Protein AF-A0AAP3EN53-F1 (afdb_monomer)

Solvent-accessible surface area (backbone atoms only — not comparable to full-atom values): 6188 Å² total; per-residue (Å²): 93,66,38,44,50,82,51,76,64,81,97,48,78,44,77,50,72,48,79,57,91,73,39,83,46,80,48,75,52,77,45,83,52,98,71,67,43,35,40,36,38,38,42,38,36,45,30,42,78,40,82,89,52,72,46,100,56,29,65,41,70,53,69,49,76,48,79,51,76,46,79,40,52,74,94,64,89,80,84,92,76,85,85,88,85,87,87,87,86,89,83,86,82,132

Mean predicted aligned error: 10.74 Å

Secondary structure (DSSP, 8-state):
-EEEEEEEETTEEEEEEEEPP-SEEEEEEEEE-SSSEEEEEEEEEEEEEEEEEEETTEEEEEEEEEEEEEEEETT-------------------

InterPro domains:
  IPR004846 Type II/III secretion system, secretin-like domain [PF00263] (6-94)
  IPR050810 Bacterial Secretion System Channel Protein [PTHR30332] (2-94)

Radius of gyration: 21.45 Å; Cα contacts (8 Å, |Δi|>4): 150; chains: 1; bounding box: 45×24×68 Å

Structure (mmCIF, N/CA/C/O backbone):
data_AF-A0AAP3EN53-F1
#
_entry.id   AF-A0AAP3EN53-F1
#
loop_
_atom_site.group_PDB
_atom_site.id
_atom_site.type_symbol
_atom_site.label_atom_id
_atom_site.label_alt_id
_atom_site.label_comp_id
_atom_site.label_asym_id
_atom_site.label_entity_id
_atom_site.label_seq_id
_atom_site.pdbx_PDB_ins_code
_atom_site.Cartn_x
_atom_site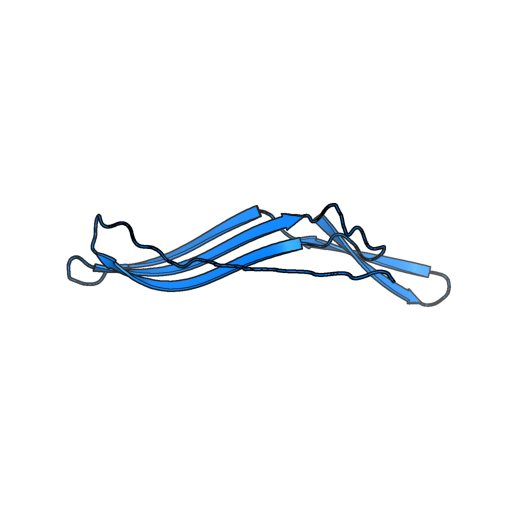.Cartn_y
_atom_site.Cartn_z
_atom_site.occupancy
_atom_site.B_iso_or_equiv
_atom_site.auth_seq_id
_atom_site.auth_comp_id
_atom_site.auth_asym_id
_atom_site.auth_atom_id
_atom_site.pdbx_PDB_model_num
ATOM 1 N N . VAL A 1 1 ? 16.548 -1.803 -7.840 1.00 49.50 1 VAL A N 1
ATOM 2 C CA . VAL A 1 1 ? 16.190 -1.597 -9.266 1.00 49.50 1 VAL A CA 1
ATOM 3 C C . VAL A 1 1 ? 16.823 -0.296 -9.742 1.00 49.50 1 VAL A C 1
ATOM 5 O O . VAL A 1 1 ? 16.776 0.657 -8.978 1.00 49.50 1 VAL A O 1
ATOM 8 N N . LEU A 1 2 ? 17.530 -0.305 -10.880 1.00 48.28 2 LEU A N 1
ATOM 9 C CA . LEU A 1 2 ? 18.299 0.829 -11.427 1.00 48.28 2 LEU A CA 1
ATOM 10 C C . LEU A 1 2 ? 17.426 1.598 -12.435 1.00 48.28 2 LEU A C 1
ATOM 12 O O . LEU A 1 2 ? 17.046 1.001 -13.436 1.00 48.28 2 LEU A O 1
ATOM 16 N N . SER A 1 3 ? 17.148 2.882 -12.209 1.00 55.00 3 SER A N 1
ATOM 17 C CA . SER A 1 3 ? 16.562 3.787 -13.219 1.00 55.00 3 SER A CA 1
ATOM 18 C C . SER A 1 3 ? 17.630 4.797 -13.652 1.00 55.00 3 SER A C 1
ATOM 20 O O . SER A 1 3 ? 18.336 5.319 -12.789 1.00 55.00 3 SER A O 1
ATOM 22 N N . GLY A 1 4 ? 17.809 5.008 -14.962 1.00 52.88 4 GLY A N 1
ATOM 23 C CA . GLY A 1 4 ? 18.922 5.779 -15.527 1.00 52.88 4 GLY A CA 1
ATOM 24 C C . GLY A 1 4 ? 18.463 7.066 -16.216 1.00 52.88 4 GLY A C 1
ATOM 25 O O . GLY A 1 4 ? 17.585 7.013 -17.069 1.00 52.88 4 GLY A O 1
ATOM 26 N N . SER A 1 5 ? 19.072 8.211 -15.899 1.00 59.56 5 SER A N 1
ATOM 27 C CA . SER A 1 5 ? 18.920 9.452 -16.682 1.00 59.56 5 SER A CA 1
ATOM 28 C C . SER A 1 5 ? 20.183 9.701 -17.515 1.00 59.56 5 SER A C 1
ATOM 30 O O . SER A 1 5 ? 21.289 9.516 -16.999 1.00 59.56 5 SER A O 1
ATOM 32 N N . GLN A 1 6 ? 20.019 10.075 -18.790 1.00 57.53 6 GLN A N 1
ATOM 33 C CA . GLN A 1 6 ? 21.112 10.322 -19.740 1.00 57.53 6 GLN A CA 1
ATOM 34 C C . GLN A 1 6 ? 21.297 11.829 -19.948 1.00 57.53 6 GLN A C 1
ATOM 36 O O . GLN A 1 6 ? 20.399 12.494 -20.463 1.00 57.53 6 GLN A O 1
ATOM 41 N N . THR A 1 7 ? 22.471 12.355 -19.592 1.00 56.56 7 THR A N 1
ATOM 42 C CA . THR A 1 7 ? 22.870 13.735 -19.911 1.00 56.56 7 THR A CA 1
ATOM 43 C C . THR A 1 7 ? 24.045 13.693 -20.882 1.00 56.56 7 THR A C 1
ATOM 45 O O . THR A 1 7 ? 25.082 13.102 -20.579 1.00 56.56 7 THR A O 1
ATOM 48 N N . THR A 1 8 ? 23.895 14.318 -22.050 1.00 53.78 8 THR A N 1
ATOM 49 C CA . THR A 1 8 ? 24.956 14.433 -23.061 1.00 53.78 8 THR A CA 1
ATOM 50 C C . THR A 1 8 ? 25.640 15.794 -22.957 1.00 53.78 8 THR A C 1
ATOM 52 O O . THR A 1 8 ? 24.998 16.819 -23.188 1.00 53.78 8 THR A O 1
ATOM 55 N N . SER A 1 9 ? 26.941 15.802 -22.653 1.00 58.00 9 SER A N 1
ATOM 56 C CA . SER A 1 9 ? 27.804 16.991 -22.724 1.00 58.00 9 SER A CA 1
ATOM 57 C C . SER A 1 9 ? 29.015 16.665 -23.602 1.00 58.00 9 SER A C 1
ATOM 59 O O . SER A 1 9 ? 29.966 16.027 -23.147 1.00 58.00 9 SER A O 1
ATOM 61 N N . GLY A 1 10 ? 28.973 17.079 -24.872 1.00 70.56 10 GLY A N 1
ATOM 62 C CA . GLY A 1 10 ? 29.952 16.662 -25.888 1.00 70.56 10 GLY A CA 1
ATOM 63 C C . GLY A 1 10 ? 29.823 15.172 -26.248 1.00 70.56 10 GLY A C 1
ATOM 64 O O . GLY A 1 10 ? 28.718 14.639 -26.228 1.00 70.56 10 GLY A O 1
ATOM 65 N N . ASP A 1 11 ? 30.949 14.500 -26.523 1.00 66.38 11 ASP A N 1
ATOM 66 C CA . ASP A 1 11 ? 31.026 13.052 -26.830 1.00 66.38 11 ASP A CA 1
ATOM 67 C C . ASP A 1 11 ? 30.929 12.137 -25.590 1.00 66.38 11 ASP A C 1
ATOM 69 O O . ASP A 1 11 ? 31.003 10.913 -25.696 1.00 66.38 11 ASP A O 1
ATOM 73 N N . ASN A 1 12 ? 30.772 12.710 -24.392 1.00 58.66 12 ASN A N 1
ATOM 74 C CA . ASN A 1 12 ? 30.683 11.948 -23.150 1.00 58.66 12 ASN A CA 1
ATOM 75 C C . ASN A 1 12 ? 29.217 11.766 -22.735 1.00 58.66 12 ASN A C 1
ATOM 77 O O . ASN A 1 12 ? 28.503 12.735 -22.460 1.00 58.66 12 ASN A O 1
ATOM 81 N N . VAL A 1 13 ? 28.784 10.505 -22.667 1.00 65.56 13 VAL A N 1
ATOM 82 C CA . VAL A 1 13 ? 27.462 10.104 -22.170 1.00 65.56 13 VAL A CA 1
ATOM 83 C C . VAL A 1 13 ? 27.567 9.804 -20.675 1.00 65.56 13 VAL A C 1
ATOM 85 O O . VAL A 1 13 ? 28.293 8.893 -20.274 1.00 65.56 13 VAL A O 1
ATOM 88 N N . PHE A 1 14 ? 26.837 10.554 -19.845 1.00 68.19 14 PHE A N 1
ATOM 89 C CA . PHE A 1 14 ? 26.743 10.295 -18.408 1.00 68.19 14 PHE A CA 1
ATOM 90 C C . PHE A 1 14 ? 25.428 9.586 -18.080 1.00 68.19 14 PHE A C 1
ATOM 92 O O . PHE A 1 14 ? 24.350 10.125 -18.337 1.00 68.19 14 PHE A O 1
ATOM 99 N N . ASN A 1 15 ? 25.530 8.404 -17.463 1.00 65.75 15 ASN A N 1
ATOM 100 C CA . ASN A 1 15 ? 24.387 7.655 -16.944 1.00 65.75 15 ASN A CA 1
ATOM 101 C C . ASN A 1 15 ? 24.329 7.813 -15.420 1.00 65.75 15 ASN A C 1
ATOM 103 O O . ASN A 1 15 ? 25.161 7.252 -14.706 1.00 65.75 15 ASN A O 1
ATOM 107 N N . THR A 1 16 ? 23.331 8.537 -14.913 1.00 73.88 16 THR A N 1
ATOM 108 C CA . THR A 1 16 ? 23.061 8.609 -13.469 1.00 73.88 16 THR A CA 1
ATOM 109 C C . THR A 1 16 ? 22.052 7.537 -13.103 1.00 73.88 16 THR A C 1
ATOM 111 O O . THR A 1 16 ? 20.949 7.537 -13.643 1.00 73.88 16 THR A O 1
ATOM 114 N N . VAL A 1 17 ? 22.418 6.638 -12.188 1.00 71.62 17 VAL A N 1
ATOM 115 C CA . VAL A 1 17 ? 21.554 5.543 -11.737 1.00 71.62 17 VAL A CA 1
ATOM 116 C C . VAL A 1 17 ? 21.032 5.783 -10.323 1.00 71.62 17 VAL A C 1
ATOM 118 O O . VAL A 1 17 ? 21.812 5.932 -9.385 1.00 71.62 17 VAL A O 1
ATOM 121 N N . GLU A 1 18 ? 19.711 5.763 -10.150 1.00 77.50 18 GLU A N 1
ATOM 122 C CA . GLU A 1 18 ? 19.065 5.801 -8.834 1.00 77.50 18 GLU A CA 1
ATOM 123 C C . GLU A 1 18 ? 18.529 4.413 -8.461 1.00 77.50 18 GLU A C 1
ATOM 125 O O . GLU A 1 18 ? 18.000 3.680 -9.305 1.00 77.50 18 GLU A O 1
ATOM 130 N N . ARG A 1 19 ? 18.674 4.031 -7.184 1.00 79.00 19 ARG A N 1
ATOM 131 C CA . ARG A 1 19 ? 18.103 2.789 -6.656 1.00 79.00 19 ARG A CA 1
ATOM 132 C C . ARG A 1 19 ? 16.824 3.075 -5.889 1.00 79.00 19 ARG A C 1
ATOM 134 O O . ARG A 1 19 ? 16.862 3.675 -4.823 1.00 79.00 19 ARG A O 1
ATOM 141 N N . LYS A 1 20 ? 15.712 2.539 -6.389 1.00 81.88 20 LYS A N 1
ATOM 142 C CA . LYS A 1 20 ? 14.421 2.575 -5.696 1.00 81.88 20 LYS A CA 1
ATOM 143 C C . LYS A 1 20 ? 14.134 1.253 -4.984 1.00 81.88 20 LYS A C 1
ATOM 145 O O . LYS A 1 20 ? 14.480 0.183 -5.493 1.00 81.88 20 LYS A O 1
ATOM 150 N N . THR A 1 21 ? 13.497 1.322 -3.818 1.00 81.88 21 THR A N 1
ATOM 151 C CA . THR A 1 21 ? 12.983 0.145 -3.102 1.00 81.88 21 THR A CA 1
ATOM 152 C C . THR A 1 21 ? 11.597 -0.199 -3.624 1.00 81.88 21 THR A C 1
ATOM 154 O O . THR A 1 21 ? 10.702 0.650 -3.599 1.00 81.88 21 THR A O 1
ATOM 157 N N . VAL A 1 22 ? 11.428 -1.448 -4.051 1.00 86.44 22 VAL A N 1
ATOM 158 C CA . VAL A 1 22 ? 10.164 -2.014 -4.532 1.00 86.44 22 VAL A CA 1
ATOM 159 C C . VAL A 1 22 ? 9.782 -3.216 -3.678 1.00 86.44 22 VAL A C 1
ATOM 161 O O . VAL A 1 22 ? 10.659 -3.972 -3.259 1.00 86.44 22 VAL A O 1
ATOM 164 N N . GLY A 1 23 ? 8.496 -3.369 -3.396 1.00 88.12 23 GLY A N 1
ATOM 165 C CA . GLY A 1 23 ? 7.949 -4.446 -2.577 1.00 88.12 23 GLY A CA 1
ATOM 166 C C . GLY A 1 23 ? 6.750 -3.981 -1.758 1.00 88.12 23 GLY A C 1
ATOM 167 O O . GLY A 1 23 ? 6.199 -2.905 -1.987 1.00 88.12 23 GLY A O 1
ATOM 168 N N . THR A 1 24 ? 6.356 -4.792 -0.782 1.00 92.25 24 THR A N 1
ATOM 169 C CA . THR A 1 24 ? 5.316 -4.424 0.182 1.00 92.25 24 THR A CA 1
ATOM 170 C C . THR A 1 24 ? 5.919 -3.564 1.289 1.00 92.25 24 THR A C 1
ATOM 172 O O . THR A 1 24 ? 6.832 -4.000 1.990 1.00 92.25 24 THR A O 1
ATOM 175 N N . LYS A 1 25 ? 5.398 -2.352 1.462 1.00 92.25 25 LYS A N 1
ATOM 176 C CA . LYS A 1 25 ? 5.716 -1.434 2.557 1.00 92.25 25 LYS A CA 1
ATOM 177 C C . LYS A 1 25 ? 4.434 -1.143 3.321 1.00 92.25 25 LYS A C 1
ATOM 179 O O . LYS A 1 25 ? 3.394 -0.884 2.720 1.00 92.25 25 LYS A O 1
ATOM 184 N N . LEU A 1 26 ? 4.528 -1.171 4.641 1.00 92.94 26 LEU A N 1
ATOM 185 C CA . LEU A 1 26 ? 3.442 -0.813 5.537 1.00 92.94 26 LEU A CA 1
ATOM 186 C C . LEU A 1 26 ? 4.019 0.077 6.633 1.0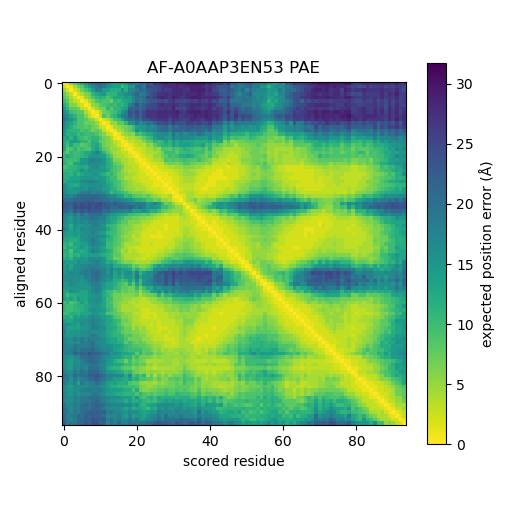0 92.94 26 LEU A C 1
ATOM 188 O O . LEU A 1 26 ? 4.936 -0.330 7.345 1.00 92.94 26 LEU A O 1
ATOM 192 N N . LYS A 1 27 ? 3.487 1.287 6.750 1.00 93.31 27 LYS A N 1
ATOM 193 C CA . LYS A 1 27 ? 3.799 2.238 7.809 1.00 93.31 27 LYS A CA 1
ATOM 194 C C . LYS A 1 27 ? 2.496 2.584 8.513 1.00 93.31 27 LYS A C 1
ATOM 196 O O 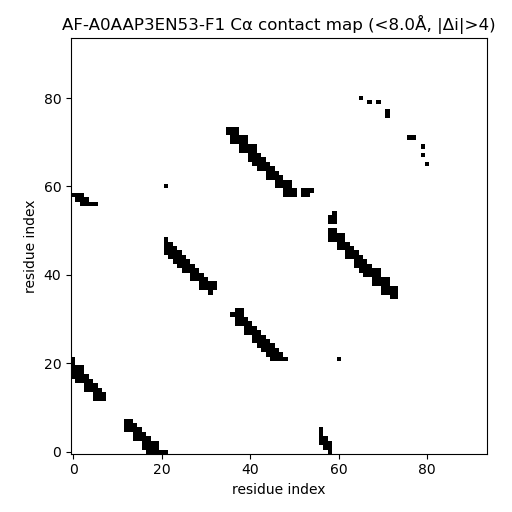. LYS A 1 27 ? 1.512 2.933 7.868 1.00 93.31 27 LYS A O 1
ATOM 201 N N . VAL A 1 28 ? 2.496 2.425 9.830 1.00 92.62 28 VAL A N 1
ATOM 202 C CA . VAL A 1 28 ? 1.315 2.618 10.671 1.00 92.62 28 VAL A CA 1
ATOM 203 C C . VAL A 1 28 ? 1.693 3.521 11.830 1.00 92.62 28 VAL A C 1
ATOM 205 O O . VAL A 1 28 ? 2.648 3.223 12.547 1.00 92.62 28 VAL A O 1
ATOM 208 N N . THR A 1 29 ? 0.929 4.590 12.027 1.00 94.00 29 THR A N 1
ATOM 209 C CA . THR A 1 29 ? 1.023 5.460 13.199 1.00 94.00 29 THR A CA 1
ATOM 210 C C . THR A 1 29 ? -0.260 5.298 14.014 1.00 94.00 29 THR A C 1
ATOM 212 O O . THR A 1 29 ? -1.305 5.813 13.613 1.00 94.00 29 THR A O 1
ATOM 215 N N . PRO A 1 30 ? -0.229 4.539 15.123 1.00 92.38 30 PRO A N 1
ATOM 216 C CA . PRO A 1 30 ? -1.381 4.404 15.997 1.00 92.38 30 PRO A CA 1
ATOM 217 C C . PRO A 1 30 ? -1.456 5.554 17.007 1.00 92.38 30 PRO A C 1
ATOM 219 O O . PRO A 1 30 ? -0.461 5.918 17.632 1.00 92.38 30 PRO A O 1
ATOM 222 N N . GLN A 1 31 ? -2.663 6.056 17.235 1.00 91.62 31 GLN A N 1
ATOM 223 C CA . GLN A 1 31 ? -3.015 6.934 18.340 1.00 91.62 31 GLN A CA 1
ATOM 224 C C . GLN A 1 31 ? -4.099 6.256 19.182 1.00 91.62 31 GLN A C 1
ATOM 226 O O . GLN A 1 31 ? -5.225 6.028 18.733 1.00 91.62 31 GLN A O 1
ATOM 231 N N . VAL A 1 32 ? -3.741 5.933 20.423 1.00 87.19 32 VAL A N 1
ATOM 232 C CA . VAL A 1 32 ? -4.650 5.343 21.409 1.00 87.19 32 VAL A CA 1
ATOM 233 C C . VAL A 1 32 ? -5.293 6.478 22.199 1.00 87.19 32 VAL A C 1
ATOM 235 O O . VAL A 1 32 ? -4.589 7.252 22.844 1.00 87.19 32 VAL A O 1
ATOM 238 N N . ASN A 1 33 ? -6.618 6.583 22.133 1.00 78.94 33 ASN A N 1
ATOM 239 C CA . ASN A 1 33 ? -7.396 7.527 22.936 1.00 78.94 33 ASN A CA 1
ATOM 240 C C . ASN A 1 33 ? -8.049 6.786 24.118 1.00 78.94 33 ASN A C 1
ATOM 242 O O . ASN A 1 33 ? -8.121 5.558 24.112 1.00 78.94 33 ASN A O 1
ATOM 246 N N . GLU A 1 34 ? -8.541 7.511 25.128 1.00 79.81 34 GLU A N 1
ATOM 247 C CA . GLU A 1 34 ? -9.323 6.890 26.206 1.00 79.81 34 GLU A CA 1
ATOM 248 C C . GLU A 1 34 ? -10.633 6.304 25.642 1.00 79.81 34 GLU A C 1
ATOM 250 O O . GLU A 1 34 ? -11.480 7.027 25.114 1.00 79.81 34 GLU A O 1
ATOM 255 N N . GLY A 1 35 ? -10.773 4.976 25.708 1.00 78.75 35 GLY A N 1
ATOM 256 C CA . GLY A 1 35 ? -11.880 4.206 25.133 1.00 78.75 35 GLY A CA 1
ATOM 257 C C . GLY A 1 35 ? -11.405 2.927 24.426 1.00 78.75 35 GLY A C 1
ATOM 258 O O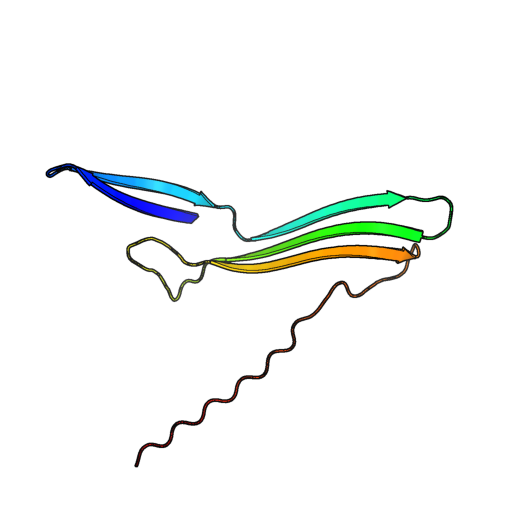 . GLY A 1 35 ? -10.221 2.608 24.417 1.00 78.75 35 GLY A O 1
ATOM 259 N N . ASP A 1 36 ? -12.331 2.195 23.801 1.00 83.19 36 ASP A N 1
ATOM 260 C CA . ASP A 1 36 ? -12.036 0.948 23.065 1.00 83.19 36 ASP A CA 1
ATOM 261 C C . ASP A 1 36 ? -11.600 1.181 21.603 1.00 83.19 36 ASP A C 1
ATOM 263 O O . ASP A 1 36 ? -11.652 0.255 20.794 1.00 83.19 36 ASP A O 1
ATOM 267 N N . ALA A 1 37 ? -11.250 2.410 21.217 1.00 86.12 37 ALA A N 1
ATOM 268 C CA . ALA A 1 37 ? -10.980 2.778 19.828 1.00 86.12 37 ALA A CA 1
ATOM 269 C C . ALA A 1 37 ? -9.559 3.318 19.632 1.00 86.12 37 ALA A C 1
ATOM 271 O O . ALA A 1 37 ? -9.063 4.121 20.422 1.00 86.12 37 ALA A O 1
ATOM 272 N N . VAL A 1 38 ? -8.932 2.913 18.529 1.00 89.19 38 VAL A N 1
ATOM 273 C CA . VAL A 1 38 ? -7.593 3.332 18.110 1.00 89.19 38 VAL A CA 1
ATOM 274 C C . VAL A 1 38 ? -7.707 4.041 16.766 1.00 89.19 38 VAL A C 1
ATOM 276 O O . VAL A 1 38 ? -8.281 3.504 15.818 1.00 89.19 38 VAL A O 1
ATOM 279 N N . LEU A 1 39 ? -7.158 5.250 16.677 1.00 90.81 39 LEU A N 1
ATOM 280 C CA . LEU A 1 39 ? -6.977 5.939 15.405 1.00 90.81 39 LEU A CA 1
ATOM 281 C C . LEU A 1 39 ? -5.683 5.423 14.767 1.00 90.81 39 LEU A C 1
ATOM 283 O O . LEU A 1 39 ? -4.626 5.466 15.387 1.00 90.81 39 LEU A O 1
ATOM 287 N N . LEU A 1 40 ? -5.763 4.910 13.547 1.00 91.94 40 LEU A N 1
ATOM 288 C CA . LEU A 1 40 ? -4.629 4.387 12.795 1.00 91.94 40 LEU A CA 1
ATOM 289 C C . LEU A 1 40 ? -4.443 5.222 11.534 1.00 91.94 40 LEU A C 1
ATOM 291 O O . LEU A 1 40 ? -5.308 5.226 10.659 1.00 91.94 40 LEU A O 1
ATOM 295 N N . GLU A 1 41 ? -3.297 5.880 11.412 1.00 93.38 41 GLU A N 1
ATOM 296 C CA . GLU A 1 41 ? -2.831 6.409 10.131 1.00 93.38 41 GLU A CA 1
ATOM 297 C C . GLU A 1 41 ? -2.027 5.318 9.430 1.00 93.38 41 GLU A C 1
ATOM 299 O O . GLU A 1 41 ? -1.029 4.833 9.966 1.00 93.38 41 GLU A O 1
ATOM 304 N N . ILE A 1 42 ? -2.483 4.893 8.253 1.00 92.56 42 ILE A N 1
ATOM 305 C CA . ILE A 1 42 ? -1.916 3.760 7.524 1.00 92.56 42 ILE A CA 1
ATOM 306 C C . ILE A 1 42 ? -1.462 4.234 6.149 1.00 92.56 42 ILE A C 1
ATOM 308 O O . ILE A 1 42 ? -2.265 4.667 5.324 1.00 92.56 42 ILE A O 1
ATOM 312 N N . GLU A 1 43 ? -0.166 4.084 5.895 1.00 94.19 43 GLU A N 1
ATOM 313 C CA . GLU A 1 43 ? 0.459 4.216 4.585 1.00 94.19 43 GLU A CA 1
ATOM 314 C C . GLU A 1 43 ? 0.903 2.821 4.128 1.00 94.19 43 GLU A C 1
ATOM 316 O O . GLU A 1 43 ? 1.859 2.240 4.652 1.00 94.19 43 GLU A O 1
ATOM 321 N N . GLN A 1 44 ? 0.208 2.266 3.142 1.00 91.88 44 GLN A N 1
ATOM 322 C CA . GLN A 1 44 ? 0.556 0.988 2.534 1.00 91.88 44 GLN A CA 1
ATOM 323 C C . GLN A 1 44 ? 0.945 1.203 1.074 1.00 91.88 44 GLN A C 1
ATOM 325 O O . GLN A 1 44 ? 0.207 1.811 0.305 1.00 91.88 44 GLN A O 1
ATOM 330 N N . GLU A 1 45 ? 2.086 0.655 0.674 1.00 92.00 45 GLU A N 1
ATOM 331 C CA . GLU A 1 45 ? 2.534 0.608 -0.715 1.00 92.00 45 GLU A CA 1
ATOM 332 C C . GLU A 1 45 ? 2.805 -0.849 -1.091 1.00 92.00 45 GLU A C 1
ATOM 334 O O . GLU A 1 45 ? 3.505 -1.567 -0.382 1.00 92.00 45 GLU A O 1
ATOM 339 N N . VAL A 1 46 ? 2.280 -1.296 -2.224 1.00 91.56 46 VAL A N 1
ATOM 340 C CA . VAL A 1 46 ? 2.642 -2.568 -2.848 1.00 91.56 46 VAL A CA 1
ATOM 341 C C . VAL A 1 46 ? 3.205 -2.247 -4.218 1.00 91.56 46 VAL A C 1
ATOM 343 O O . VAL A 1 46 ? 2.464 -1.890 -5.134 1.00 91.56 46 VAL A O 1
ATOM 346 N N . SER A 1 47 ? 4.522 -2.358 -4.355 1.00 91.12 47 SER A N 1
ATOM 347 C CA . SER A 1 47 ? 5.227 -2.107 -5.607 1.00 91.12 47 SER A CA 1
ATOM 348 C 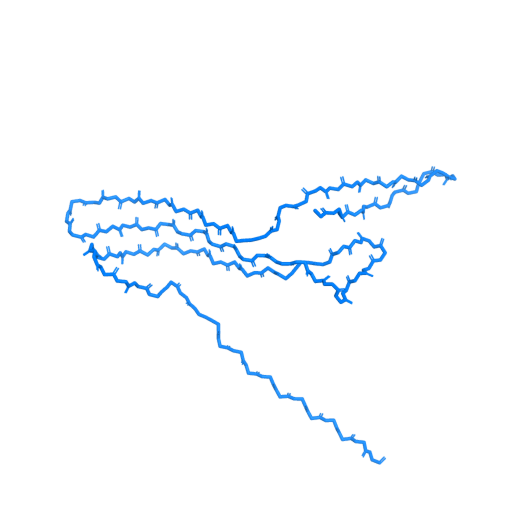C . SER A 1 47 ? 5.878 -3.370 -6.166 1.00 91.12 47 SER A C 1
ATOM 350 O O . SER A 1 47 ? 6.397 -4.211 -5.436 1.00 91.12 47 SER A O 1
ATOM 352 N N . SER A 1 48 ? 5.847 -3.509 -7.490 1.00 88.00 48 SER A N 1
ATOM 353 C CA . SER A 1 48 ? 6.484 -4.600 -8.235 1.00 88.00 48 SER A CA 1
ATOM 354 C C . SER A 1 48 ? 7.152 -4.059 -9.497 1.00 88.00 48 SER A C 1
ATOM 356 O O . SER A 1 48 ? 6.772 -3.002 -9.999 1.00 88.00 48 SER A O 1
ATOM 358 N N . VAL A 1 49 ? 8.183 -4.749 -9.983 1.00 85.06 49 VAL A N 1
ATOM 359 C CA . VAL A 1 49 ? 8.865 -4.381 -11.230 1.00 85.06 49 VAL A CA 1
ATOM 360 C C . VAL A 1 49 ? 8.055 -4.910 -12.397 1.00 85.06 49 VAL A C 1
ATOM 362 O O . VAL A 1 49 ? 7.775 -6.106 -12.445 1.00 85.06 49 VAL A O 1
ATOM 365 N N . ASP A 1 50 ? 7.705 -4.034 -13.330 1.00 82.75 50 ASP A N 1
ATOM 366 C CA . ASP A 1 50 ? 7.113 -4.460 -14.585 1.00 82.75 50 ASP A CA 1
ATOM 367 C C . ASP A 1 50 ? 8.218 -4.971 -15.515 1.00 82.75 50 ASP A C 1
ATOM 369 O O . ASP A 1 50 ? 9.087 -4.218 -15.960 1.00 82.75 50 ASP A O 1
ATOM 373 N N . SER A 1 51 ? 8.216 -6.278 -15.765 1.00 74.88 51 SER A N 1
ATOM 374 C CA . SER A 1 51 ? 9.172 -6.933 -16.658 1.00 74.88 51 SER A CA 1
ATOM 375 C C . SER A 1 51 ? 8.828 -6.759 -18.140 1.00 74.88 51 SER A C 1
ATOM 377 O O . SER A 1 51 ? 9.691 -7.009 -18.984 1.00 74.88 51 SER A O 1
ATOM 379 N N . SER A 1 52 ? 7.603 -6.328 -18.464 1.00 74.38 52 SER A N 1
ATOM 380 C CA . SER A 1 52 ? 7.105 -6.186 -19.837 1.00 74.38 52 SER A CA 1
ATOM 381 C C . SER A 1 52 ? 7.490 -4.856 -20.491 1.00 74.38 52 SER A C 1
ATOM 383 O O . SER A 1 52 ? 7.573 -4.776 -21.715 1.00 74.38 52 SER A O 1
ATOM 385 N N . SER A 1 53 ? 7.798 -3.832 -19.691 1.00 64.00 53 SER A N 1
ATOM 386 C CA . SER A 1 53 ? 8.117 -2.475 -20.146 1.00 64.00 53 SER A CA 1
ATOM 387 C C . SER A 1 53 ? 9.552 -2.058 -19.795 1.00 64.00 53 SER A C 1
ATOM 389 O O . SER A 1 53 ? 9.802 -1.031 -19.154 1.00 64.00 53 SER A O 1
ATOM 391 N N . ASN A 1 54 ? 10.532 -2.853 -20.238 1.00 62.81 54 ASN A N 1
ATOM 392 C CA . ASN A 1 54 ? 11.943 -2.461 -20.184 1.00 62.81 54 ASN A CA 1
ATOM 393 C C . ASN A 1 54 ? 12.235 -1.404 -21.261 1.00 62.81 54 ASN A C 1
ATOM 395 O O . ASN A 1 54 ? 12.579 -1.724 -22.397 1.00 62.81 54 ASN A O 1
ATOM 399 N N . SER A 1 55 ? 12.069 -0.134 -20.897 1.00 66.19 55 SER A N 1
ATOM 400 C CA . SER A 1 55 ? 12.482 1.004 -21.717 1.00 66.19 55 SER A CA 1
ATOM 401 C C . SER A 1 55 ? 13.990 1.241 -21.584 1.00 66.19 55 SER A C 1
ATOM 403 O O . SER A 1 55 ? 14.583 0.945 -20.547 1.00 66.19 55 SER A O 1
ATOM 405 N N . THR A 1 56 ? 14.614 1.848 -22.597 1.00 66.38 56 THR A N 1
ATOM 406 C CA . THR A 1 56 ? 16.029 2.274 -22.587 1.00 66.38 56 THR A CA 1
ATOM 407 C C . THR A 1 56 ? 16.374 3.180 -21.391 1.00 66.38 56 THR A C 1
ATOM 409 O O . THR A 1 56 ? 17.533 3.294 -21.009 1.00 66.38 56 THR A O 1
ATOM 412 N N . LEU A 1 57 ? 15.364 3.812 -20.781 1.00 68.44 57 LEU A N 1
ATOM 413 C CA . LEU A 1 57 ? 15.479 4.706 -19.620 1.00 68.44 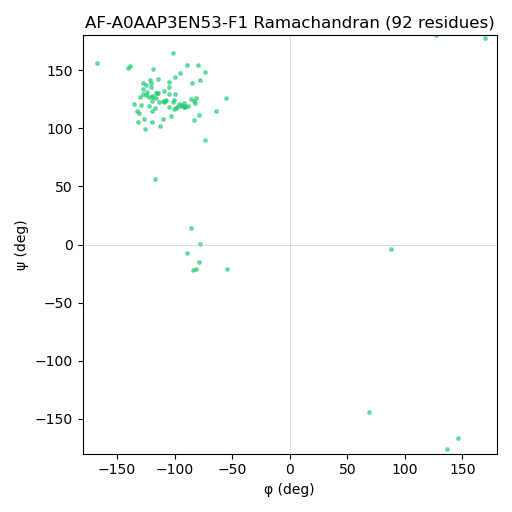57 LEU A CA 1
ATOM 414 C C . LEU A 1 57 ? 15.369 3.979 -18.258 1.00 68.44 57 LEU A C 1
ATOM 416 O O . LEU A 1 57 ? 15.607 4.576 -17.208 1.00 68.44 57 LEU A O 1
ATOM 420 N N . GLY A 1 58 ? 15.038 2.684 -18.250 1.00 71.88 58 GLY A N 1
ATOM 421 C CA . GLY A 1 58 ? 14.947 1.860 -17.045 1.00 71.88 58 GLY A CA 1
ATOM 422 C C . GLY A 1 58 ? 13.612 1.119 -16.887 1.00 71.88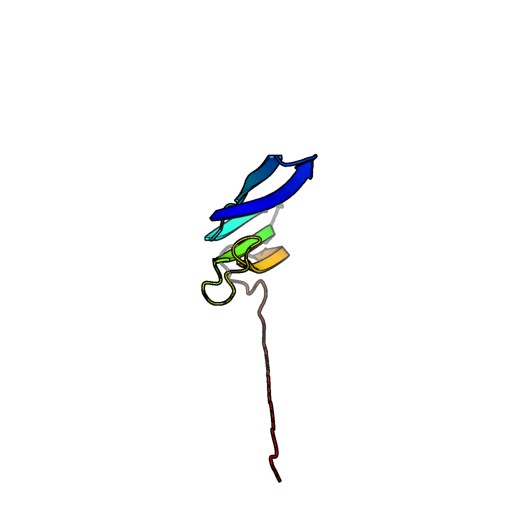 58 GLY A C 1
ATOM 423 O O . GLY A 1 58 ? 12.722 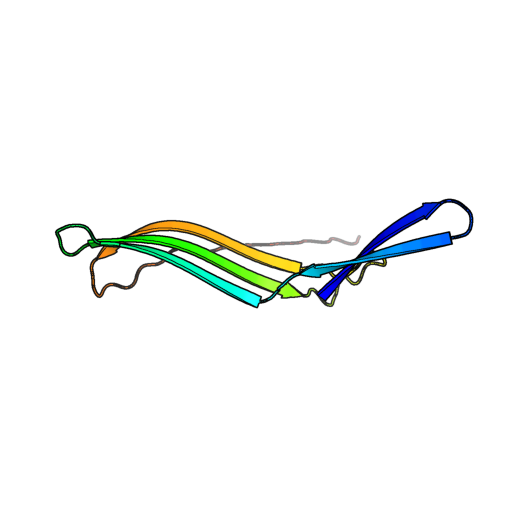1.225 -17.734 1.00 71.88 58 GLY A O 1
ATOM 424 N N . PRO A 1 59 ? 13.473 0.346 -15.797 1.00 79.56 59 PRO A N 1
ATOM 425 C CA . PRO A 1 59 ? 12.285 -0.448 -15.523 1.00 79.56 59 PRO A CA 1
ATOM 426 C C . PRO A 1 59 ? 11.114 0.434 -15.082 1.00 79.56 59 PRO A C 1
ATOM 428 O O . PRO A 1 59 ? 11.298 1.439 -14.391 1.00 79.56 59 PRO A O 1
ATOM 431 N N . THR A 1 60 ? 9.899 0.009 -15.424 1.00 83.38 60 THR A N 1
ATOM 432 C CA . THR A 1 60 ? 8.667 0.594 -14.876 1.00 83.38 60 THR A CA 1
ATOM 433 C C . THR A 1 60 ? 8.274 -0.144 -13.593 1.00 83.38 60 THR A C 1
ATOM 435 O O . THR A 1 60 ? 8.634 -1.307 -13.398 1.00 83.38 60 THR A O 1
ATOM 438 N N . PHE A 1 61 ? 7.543 0.521 -12.696 1.00 85.75 61 PHE A N 1
ATOM 439 C CA . PHE A 1 61 ? 7.053 -0.083 -11.458 1.00 85.75 61 PHE A CA 1
ATOM 440 C C . PHE A 1 61 ? 5.531 -0.040 -11.405 1.00 85.75 61 PHE A C 1
ATOM 442 O O . PHE A 1 61 ? 4.938 1.030 -11.505 1.00 85.75 61 PHE A O 1
ATOM 449 N N . ASN A 1 62 ? 4.915 -1.193 -11.166 1.00 88.38 62 ASN A N 1
ATOM 450 C CA . ASN A 1 62 ? 3.498 -1.287 -10.845 1.00 88.38 62 ASN A CA 1
ATOM 451 C C . ASN A 1 62 ? 3.335 -1.030 -9.348 1.00 88.38 62 ASN A C 1
ATOM 453 O O . ASN A 1 62 ? 3.723 -1.873 -8.536 1.00 88.38 62 ASN A O 1
ATOM 457 N N . THR A 1 63 ? 2.809 0.141 -8.986 1.00 89.75 63 THR A N 1
ATOM 458 C CA . THR A 1 63 ? 2.656 0.595 -7.596 1.00 89.75 63 THR A CA 1
ATOM 459 C C . THR A 1 63 ? 1.189 0.771 -7.225 1.00 89.75 63 THR A C 1
ATOM 461 O O . THR A 1 63 ? 0.471 1.517 -7.885 1.00 89.75 63 THR A O 1
ATOM 464 N N . ARG A 1 64 ? 0.758 0.130 -6.139 1.00 91.44 64 ARG A N 1
ATOM 465 C CA . ARG A 1 64 ? -0.537 0.364 -5.488 1.00 91.44 64 ARG A CA 1
ATOM 466 C C . ARG A 1 64 ? -0.276 1.034 -4.149 1.00 91.44 64 ARG A C 1
ATOM 468 O O . ARG A 1 64 ? 0.450 0.464 -3.340 1.00 91.44 64 ARG A O 1
ATOM 475 N N . THR A 1 65 ? -0.861 2.200 -3.913 1.00 90.88 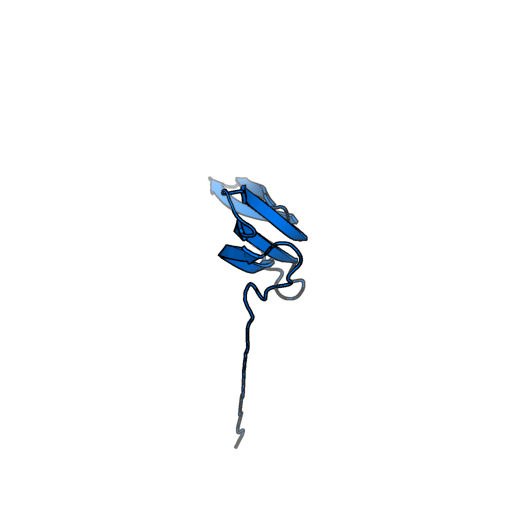65 THR A N 1
ATOM 476 C CA . THR A 1 65 ? -0.644 2.962 -2.678 1.00 90.88 65 THR A CA 1
ATOM 477 C C . THR A 1 65 ? -1.981 3.310 -2.044 1.00 90.88 65 THR A C 1
ATOM 479 O O . THR A 1 65 ? -2.889 3.765 -2.734 1.00 90.88 65 THR A O 1
ATOM 482 N N . ILE A 1 66 ? -2.093 3.095 -0.736 1.00 91.62 66 ILE A N 1
ATOM 483 C CA . ILE A 1 66 ? -3.236 3.483 0.091 1.00 91.62 66 ILE A CA 1
ATOM 484 C C . ILE A 1 66 ? -2.698 4.345 1.232 1.00 91.62 66 ILE A C 1
ATOM 486 O O . ILE A 1 66 ? -1.757 3.945 1.916 1.00 91.62 66 ILE A O 1
ATOM 490 N N . GLN A 1 67 ? -3.287 5.524 1.423 1.00 92.31 67 GLN A N 1
ATOM 491 C CA . GLN A 1 67 ? -2.995 6.428 2.536 1.00 92.31 67 GLN A CA 1
ATOM 492 C C . GLN A 1 67 ? -4.321 6.859 3.147 1.00 92.31 67 GLN A C 1
ATOM 494 O O . GLN A 1 67 ? -5.040 7.640 2.533 1.00 92.31 67 GLN A O 1
ATOM 499 N N . ASN A 1 68 ? -4.657 6.315 4.315 1.00 92.12 68 ASN A N 1
ATOM 500 C CA . ASN A 1 68 ? -5.923 6.581 4.997 1.00 92.12 68 ASN A CA 1
ATOM 501 C C . ASN A 1 68 ? -5.705 6.701 6.509 1.00 92.12 68 ASN A C 1
ATOM 503 O O . ASN A 1 68 ? -4.821 6.058 7.073 1.00 92.12 68 ASN A O 1
ATOM 507 N N . ALA A 1 69 ? -6.564 7.481 7.164 1.00 91.56 69 ALA A N 1
ATOM 508 C CA . ALA A 1 69 ? -6.711 7.491 8.613 1.00 91.56 69 ALA A CA 1
ATOM 509 C C . ALA A 1 69 ? -8.043 6.822 8.974 1.00 91.56 69 ALA A C 1
ATOM 511 O O . ALA A 1 69 ? -9.095 7.232 8.483 1.00 91.56 69 ALA A O 1
ATOM 512 N N . VAL A 1 70 ? -8.003 5.778 9.800 1.00 90.12 70 VAL A N 1
ATOM 513 C CA . VAL A 1 70 ? -9.186 4.995 10.184 1.00 90.12 70 VAL A CA 1
ATOM 514 C C . VAL A 1 70 ? -9.292 4.886 11.698 1.00 90.12 70 VAL A C 1
ATOM 516 O O . VAL A 1 70 ? -8.297 4.684 12.387 1.00 90.12 70 VAL A O 1
ATOM 519 N N . LEU A 1 71 ? -10.507 5.003 12.226 1.00 90.81 71 LEU A N 1
ATOM 520 C CA . LEU A 1 71 ? -10.801 4.733 13.630 1.00 90.81 71 LEU A CA 1
ATOM 521 C C . LEU A 1 71 ? -11.329 3.303 13.736 1.00 90.81 71 LEU A C 1
ATOM 523 O O . LEU A 1 71 ? -12.324 2.959 13.101 1.00 90.81 71 LEU A O 1
ATOM 527 N N . VAL A 1 72 ? -10.644 2.471 14.516 1.00 90.12 72 VAL A N 1
ATOM 528 C CA . VAL A 1 72 ? -10.911 1.031 14.616 1.00 90.12 72 VAL A CA 1
ATOM 529 C C . VAL A 1 72 ? -11.143 0.654 16.071 1.00 90.12 72 VAL A C 1
ATOM 531 O O . VAL A 1 72 ? -10.413 1.113 16.949 1.00 90.12 72 VAL A O 1
ATOM 534 N N . LYS A 1 73 ? -12.147 -0.185 16.343 1.00 89.94 73 LYS A N 1
ATOM 535 C CA . LYS A 1 73 ? -12.368 -0.732 17.685 1.00 89.94 73 LYS A CA 1
ATOM 536 C C . LYS A 1 73 ? -11.378 -1.868 17.962 1.00 89.94 73 LYS A C 1
ATOM 538 O O . LYS A 1 73 ? -11.071 -2.673 17.083 1.00 89.94 73 LYS A O 1
ATOM 543 N N . THR A 1 74 ? -10.875 -1.948 19.188 1.00 86.38 74 THR A N 1
ATOM 544 C CA . THR A 1 74 ? -9.933 -2.988 19.613 1.00 86.38 74 THR A CA 1
ATOM 545 C C . THR A 1 74 ? -10.499 -4.387 19.359 1.00 86.38 74 THR A C 1
ATOM 547 O O . THR A 1 74 ? -11.586 -4.718 19.826 1.00 86.38 74 THR A O 1
ATOM 550 N N . GLY A 1 75 ? -9.735 -5.218 18.645 1.00 86.50 75 GLY A N 1
ATOM 551 C CA . GLY A 1 75 ? -10.090 -6.610 18.346 1.00 86.50 75 GLY A CA 1
ATOM 552 C C . GLY A 1 75 ? -10.929 -6.812 17.081 1.00 86.50 75 GLY A C 1
ATOM 553 O O . GLY A 1 75 ? -11.164 -7.956 16.696 1.00 86.50 75 GLY A O 1
ATOM 554 N N . GLU A 1 76 ? -11.342 -5.741 16.404 1.00 88.19 76 GLU A N 1
ATOM 555 C CA . GLU A 1 76 ? -12.093 -5.829 15.153 1.00 88.19 76 GLU A CA 1
ATOM 556 C C . GLU A 1 76 ? -11.171 -5.732 13.930 1.00 88.19 76 GLU A C 1
ATOM 558 O O . GLU A 1 76 ? -10.139 -5.061 13.941 1.00 88.19 76 GLU A O 1
ATOM 563 N N . THR A 1 77 ? -11.549 -6.417 12.848 1.00 89.69 77 THR A N 1
ATOM 564 C CA . THR A 1 77 ? -10.874 -6.302 11.548 1.00 89.69 77 THR A CA 1
ATOM 565 C C . THR A 1 77 ? -11.673 -5.363 10.658 1.00 89.69 77 THR A C 1
ATOM 567 O O . THR A 1 77 ? -12.876 -5.548 10.489 1.00 89.69 77 THR A O 1
ATOM 570 N N . VAL A 1 78 ? -11.001 -4.380 10.061 1.00 88.62 78 VAL A N 1
ATOM 571 C CA . VAL A 1 78 ? -11.623 -3.397 9.166 1.00 88.62 78 VAL A CA 1
ATOM 572 C C . VAL A 1 78 ? -11.027 -3.464 7.766 1.00 88.62 78 VAL A C 1
ATOM 574 O O . VAL A 1 78 ? -9.859 -3.807 7.581 1.00 88.62 78 VAL A O 1
ATOM 577 N N . VAL A 1 79 ? -11.834 -3.104 6.770 1.00 90.81 79 VAL A N 1
ATOM 578 C CA . VAL A 1 79 ? -11.388 -2.968 5.382 1.00 90.81 79 VAL A CA 1
ATOM 579 C C . VAL A 1 79 ? -10.935 -1.527 5.152 1.00 90.81 79 VAL A C 1
ATOM 581 O O . VAL A 1 79 ? -11.727 -0.599 5.270 1.00 90.81 79 VAL A O 1
ATOM 584 N N . LEU A 1 80 ? -9.654 -1.346 4.819 1.00 87.81 80 LEU A N 1
ATOM 585 C CA . LEU A 1 80 ? -9.036 -0.027 4.604 1.00 87.81 80 LEU A CA 1
ATOM 586 C C . LEU A 1 80 ? -9.308 0.555 3.212 1.00 87.81 80 LEU A C 1
ATOM 588 O O . LEU A 1 80 ? -9.159 1.758 2.997 1.00 87.81 80 LEU A O 1
ATOM 592 N N . GLY A 1 81 ? -9.661 -0.310 2.264 1.00 87.06 81 GLY A N 1
ATOM 593 C CA . GLY A 1 81 ? -9.921 0.037 0.877 1.00 87.06 81 GLY A CA 1
ATOM 594 C C . GLY A 1 81 ? -10.046 -1.201 -0.008 1.00 87.06 81 GLY A C 1
ATOM 595 O O . GLY A 1 81 ? -9.875 -2.334 0.441 1.00 87.06 81 GLY A O 1
ATOM 596 N N . GLY A 1 82 ? -10.332 -0.962 -1.282 1.00 87.56 82 GLY A N 1
ATOM 597 C CA . GLY A 1 82 ? -10.425 -1.974 -2.326 1.00 87.56 82 GLY A CA 1
ATOM 598 C C . GLY A 1 82 ? -10.455 -1.301 -3.695 1.00 87.56 82 GLY A C 1
ATOM 599 O O . GLY A 1 82 ? -10.810 -0.129 -3.803 1.00 87.56 82 GLY A O 1
ATOM 600 N N . LEU A 1 83 ? -10.057 -2.035 -4.729 1.00 87.44 83 LEU A N 1
ATOM 601 C CA . LEU A 1 83 ? -10.153 -1.597 -6.117 1.00 87.44 83 LEU A CA 1
ATOM 602 C C . LEU A 1 83 ? -11.045 -2.592 -6.855 1.00 87.44 83 LEU A C 1
ATOM 604 O O . LEU A 1 83 ? -10.751 -3.787 -6.854 1.00 87.44 83 LEU A O 1
ATOM 608 N N . LEU A 1 84 ? -12.115 -2.095 -7.467 1.00 89.75 84 LEU A N 1
ATOM 609 C CA . LEU A 1 84 ? -12.912 -2.836 -8.436 1.00 89.75 84 LEU A CA 1
ATOM 610 C C . LEU A 1 84 ? -12.641 -2.208 -9.800 1.00 89.75 84 LEU A C 1
ATOM 612 O O . LEU A 1 84 ? -12.808 -1.001 -9.957 1.00 89.75 84 LEU A O 1
ATOM 616 N N . ASP A 1 85 ? -12.181 -3.024 -10.741 1.00 87.75 85 ASP A N 1
ATOM 617 C CA . ASP A 1 85 ? -11.809 -2.604 -12.090 1.00 87.75 85 ASP A CA 1
ATOM 618 C C . ASP A 1 85 ? -12.553 -3.486 -13.099 1.00 87.75 85 ASP A C 1
ATOM 620 O O . ASP A 1 85 ? -12.557 -4.711 -12.958 1.00 87.75 85 ASP A O 1
ATOM 624 N N . ASP A 1 86 ? -13.213 -2.862 -14.073 1.00 91.75 86 ASP A N 1
ATOM 625 C CA . ASP A 1 86 ? -13.959 -3.529 -15.142 1.00 91.75 86 ASP A CA 1
ATOM 626 C C . ASP A 1 86 ? -13.506 -2.958 -16.489 1.00 91.75 86 ASP A C 1
ATOM 628 O O . ASP A 1 86 ? -13.599 -1.753 -16.738 1.00 91.75 86 ASP A O 1
ATOM 632 N N . PHE A 1 87 ? -12.980 -3.827 -17.354 1.00 88.44 87 PHE A N 1
ATOM 633 C CA . PHE A 1 87 ? -12.388 -3.446 -18.630 1.00 88.44 87 PHE A CA 1
ATOM 634 C C . PHE A 1 87 ? -12.914 -4.330 -19.764 1.00 88.44 87 PHE A C 1
ATOM 636 O O . PHE A 1 87 ? -12.618 -5.523 -19.834 1.00 88.44 87 PHE A O 1
ATOM 643 N N . SER A 1 88 ? -13.642 -3.716 -20.701 1.00 91.56 88 SER A N 1
ATOM 644 C CA . SER A 1 88 ? -14.127 -4.346 -21.934 1.00 91.56 88 SER A CA 1
ATOM 645 C C . SER A 1 88 ? -13.493 -3.683 -23.158 1.00 91.56 88 SER A C 1
ATOM 647 O O . SER A 1 88 ? -13.493 -2.457 -23.283 1.00 91.56 88 SER A O 1
ATOM 649 N N . LYS A 1 89 ? -12.945 -4.492 -24.074 1.00 88.25 89 LYS A N 1
ATOM 650 C CA . LYS A 1 89 ? -12.331 -4.028 -25.325 1.00 88.25 89 LYS A CA 1
ATOM 651 C C . LYS A 1 89 ? -12.879 -4.829 -26.500 1.00 88.25 89 LYS A C 1
ATOM 653 O O . LYS A 1 89 ? -12.582 -6.012 -26.630 1.00 88.25 89 LYS A O 1
ATOM 658 N N . GLU A 1 90 ? -13.630 -4.168 -27.374 1.00 90.50 90 GLU A N 1
ATOM 659 C CA . GLU A 1 90 ? -14.143 -4.759 -28.610 1.00 90.50 90 GLU A CA 1
ATOM 660 C C . GLU A 1 90 ? -13.351 -4.229 -29.813 1.00 90.50 90 GLU A C 1
ATOM 662 O O . GLU A 1 90 ? -13.137 -3.023 -29.955 1.00 90.50 90 GLU A O 1
ATOM 667 N N . GLN A 1 91 ? -12.873 -5.136 -30.669 1.00 84.94 91 GLN A N 1
ATOM 668 C CA . GLN A 1 91 ? -12.153 -4.796 -31.895 1.00 84.94 91 GLN A CA 1
ATOM 669 C C . GLN A 1 91 ? -12.818 -5.501 -33.076 1.00 84.94 91 GLN A C 1
ATOM 671 O O . GLN A 1 91 ? -12.693 -6.712 -33.235 1.00 84.94 91 GLN A O 1
ATOM 676 N N . VAL A 1 92 ? -13.507 -4.733 -33.921 1.00 89.88 92 VAL A N 1
ATOM 677 C CA . VAL A 1 92 ? -14.109 -5.246 -35.157 1.00 89.88 92 VAL A CA 1
ATOM 678 C C . VAL A 1 92 ? -13.141 -5.009 -36.311 1.00 89.88 92 VAL A C 1
ATOM 680 O O . VAL A 1 92 ? -12.795 -3.868 -36.619 1.00 89.88 92 VAL A O 1
ATOM 683 N N . SER A 1 93 ? -12.705 -6.091 -36.954 1.00 78.50 93 SER A N 1
ATOM 684 C CA . SER A 1 93 ? -12.013 -6.046 -38.244 1.00 78.50 93 SER A CA 1
ATOM 685 C C . SER A 1 93 ? -13.029 -6.407 -39.330 1.00 78.50 93 SER A C 1
ATOM 687 O O . SER A 1 93 ? -13.713 -7.420 -39.200 1.00 78.50 93 SER A O 1
ATOM 689 N N . LYS A 1 94 ? -13.196 -5.525 -40.323 1.00 81.06 94 LYS A N 1
ATOM 690 C CA . LYS A 1 94 ? -14.101 -5.717 -41.467 1.00 81.06 94 LYS A CA 1
ATOM 691 C C . LYS A 1 94 ? -13.445 -6.535 -42.567 1.00 81.06 94 LYS A C 1
ATOM 693 O O . LYS A 1 94 ? -12.235 -6.313 -42.790 1.00 81.06 94 LYS A O 1
#

pLDDT: mean 81.55, std 12.3, range [48.28, 94.19]

Nearest PDB structures (foldseek):
  5wq7-assembly1_A  TM=8.553E-01  e=4.829E-07  Escherichia coli K-12
  6i1x-assembly1_A  TM=8.673E-01  e=2.745E-05  Aeromonas hydrophila
  5w68-assembly1_A  TM=7.280E-01  e=7.672E-04  Escherichia coli O127:H6 str. E2348/69
  8jvb-assembly1_A  TM=7.173E-01  e=3.505E-02  Acidithiobacillus caldus SM-1
  6w6m-assembly1_A  TM=7.298E-01  e=1.449E-01  Vibrio cholerae

Sequence (94 aa):
VLSGSQTTSGDNVFNTVERKTVGTKLKVTPQVNEGDAVLLEIEQEVSSVDSSSNSTLGPTFNTRTIQNAVLVKTGETVVLGGLLDDFSKEQVSK

Organism: Escherichia coli (NCBI:txid562)

Foldseek 3Di:
DWFWDWDDDDPDTDTDTDDDDAAWDWDWDWDDDPDQKIKIFIWIKHKDWDPPDQDPRGTDIDIDIATDIDIDGPPDDDDRDDDDDDDDDDDDDD